Protein AF-H6QCV8-F1 (afdb_monomer_lite)

pLDDT: mean 83.58, std 14.91, range [38.97, 97.56]

Radius of gyration: 15.76 Å; chains: 1; bounding box: 52×36×42 Å

Sequence (155 aa):
MECEYIEVKDLRSSVYDPVNLYIFDSVSDILAVLRSEGFTEPTFHNPATLRGRKPDFVLAKPVVSIGPIDRIIGEVARYHLRLWLIEAEQGVFGNAHVDIPTPVGHAANHDWGRAIIVEVFLRHGYWAKYERCDNPRGFDGYVAKIFKKPHNIEL

Structure (mmCIF, N/CA/C/O backbone):
data_AF-H6QCV8-F1
#
_entry.id   AF-H6QCV8-F1
#
loop_
_atom_site.group_PDB
_atom_site.id
_atom_site.type_symbol
_atom_site.label_atom_id
_atom_site.label_alt_id
_atom_site.label_comp_id
_atom_site.label_asym_id
_atom_site.label_entity_id
_atom_site.label_seq_id
_atom_site.pdbx_PDB_ins_code
_atom_site.Cartn_x
_atom_site.Cartn_y
_atom_site.Cartn_z
_atom_site.occupancy
_atom_site.B_iso_or_equiv
_atom_site.auth_seq_id
_atom_site.auth_comp_id
_atom_site.auth_asym_id
_atom_site.auth_atom_id
_atom_site.pdbx_PDB_model_num
ATOM 1 N N . MET A 1 1 ? -6.090 18.098 4.195 1.00 56.34 1 MET A N 1
ATOM 2 C CA . MET A 1 1 ? -5.180 17.120 4.824 1.00 56.34 1 MET A CA 1
ATOM 3 C C . MET A 1 1 ? -3.854 17.280 4.120 1.00 56.34 1 MET A C 1
ATOM 5 O O . MET A 1 1 ? -3.878 17.346 2.898 1.00 56.34 1 MET A O 1
ATOM 9 N N . GLU A 1 2 ? -2.758 17.452 4.853 1.00 65.94 2 GLU A N 1
ATOM 10 C CA . GLU A 1 2 ? -1.436 17.494 4.223 1.00 65.94 2 GLU A CA 1
ATOM 11 C C . GLU A 1 2 ? -1.088 16.103 3.696 1.00 65.94 2 GLU A C 1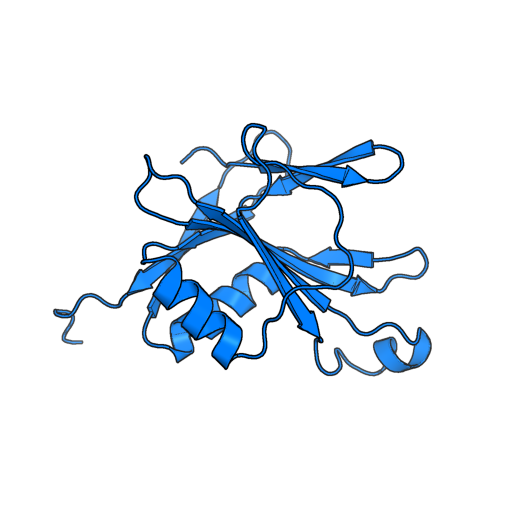
ATOM 13 O O . GLU A 1 2 ? -1.380 15.096 4.342 1.00 65.94 2 GLU A O 1
ATOM 18 N N . CYS A 1 3 ? -0.526 16.050 2.493 1.00 78.62 3 CYS A N 1
ATOM 19 C CA . CYS A 1 3 ? -0.098 14.797 1.898 1.00 78.62 3 CYS A CA 1
ATOM 20 C C . CYS A 1 3 ? 1.137 14.270 2.611 1.00 78.62 3 CYS A C 1
ATOM 22 O O . CYS A 1 3 ? 2.123 14.989 2.772 1.00 78.62 3 CYS A O 1
ATOM 24 N N . GLU A 1 4 ? 1.092 12.996 2.974 1.00 88.06 4 GLU A N 1
ATOM 25 C CA . GLU A 1 4 ? 2.247 12.277 3.490 1.00 88.06 4 GLU A CA 1
ATOM 26 C C . GLU A 1 4 ? 2.987 11.587 2.348 1.00 88.06 4 GLU A C 1
ATOM 28 O O . GLU A 1 4 ? 2.381 11.125 1.377 1.00 88.06 4 GLU A O 1
ATOM 33 N N . TYR A 1 5 ? 4.307 11.491 2.481 1.00 88.38 5 TYR A N 1
ATOM 34 C CA . TYR A 1 5 ? 5.168 10.876 1.479 1.00 88.38 5 TYR A CA 1
ATOM 35 C C . TYR A 1 5 ? 6.115 9.894 2.132 1.00 88.38 5 TYR A C 1
ATOM 37 O O . TYR A 1 5 ? 6.612 10.112 3.239 1.00 88.38 5 TYR A O 1
ATOM 45 N N . ILE A 1 6 ? 6.398 8.831 1.397 1.00 91.62 6 ILE A N 1
ATOM 46 C CA . ILE A 1 6 ? 7.447 7.896 1.754 1.00 91.62 6 ILE A CA 1
ATOM 47 C C . ILE A 1 6 ? 8.707 8.260 0.979 1.00 91.62 6 ILE A C 1
ATOM 49 O O . ILE A 1 6 ? 8.648 8.622 -0.193 1.00 91.62 6 ILE A O 1
ATOM 53 N N . GLU A 1 7 ? 9.854 8.151 1.629 1.00 93.38 7 GLU A N 1
ATOM 54 C CA . GLU A 1 7 ? 11.146 8.181 0.959 1.00 93.38 7 GLU A CA 1
ATOM 55 C C . GLU A 1 7 ? 11.501 6.749 0.557 1.00 93.38 7 GLU A C 1
ATOM 57 O O . GLU A 1 7 ? 11.703 5.898 1.426 1.00 93.38 7 GLU A O 1
ATOM 62 N N . VAL A 1 8 ? 11.582 6.478 -0.743 1.00 90.12 8 VAL A N 1
ATOM 63 C CA . VAL A 1 8 ? 12.049 5.209 -1.306 1.00 90.12 8 VAL A CA 1
ATOM 64 C C . VAL A 1 8 ? 13.500 5.373 -1.737 1.00 90.12 8 VAL A C 1
ATOM 66 O O . VAL A 1 8 ? 13.825 6.255 -2.530 1.00 90.12 8 VAL A O 1
ATOM 69 N N . LYS A 1 9 ? 14.384 4.518 -1.224 1.00 88.88 9 LYS A N 1
ATOM 70 C CA . LYS A 1 9 ? 15.797 4.507 -1.606 1.00 88.88 9 LYS A CA 1
ATOM 71 C C . LYS A 1 9 ? 16.002 3.576 -2.789 1.00 88.88 9 LYS A C 1
ATOM 73 O O . LYS A 1 9 ? 15.852 2.363 -2.655 1.00 88.88 9 LYS A O 1
ATOM 78 N N . ASP A 1 10 ? 16.377 4.159 -3.917 1.00 78.62 10 ASP A N 1
ATOM 79 C CA . ASP A 1 10 ? 16.926 3.445 -5.062 1.00 78.62 10 ASP A CA 1
ATOM 80 C C . ASP A 1 10 ? 18.468 3.479 -5.007 1.00 78.62 10 ASP A C 1
ATOM 82 O O . ASP A 1 10 ? 19.063 4.238 -4.237 1.00 78.62 10 ASP A O 1
ATOM 86 N N . LEU A 1 11 ? 19.142 2.668 -5.824 1.00 73.12 11 LEU A N 1
ATOM 87 C CA . LEU A 1 11 ? 20.599 2.485 -5.831 1.00 73.12 11 LEU A CA 1
ATOM 88 C C . LEU A 1 11 ? 21.397 3.793 -5.963 1.00 73.12 11 LEU A C 1
ATOM 90 O O . LEU A 1 11 ? 22.565 3.833 -5.579 1.00 73.12 11 LEU A O 1
ATOM 94 N N . ARG A 1 12 ? 20.806 4.843 -6.546 1.00 75.81 12 ARG A N 1
ATOM 95 C CA . ARG A 1 12 ? 21.494 6.110 -6.854 1.00 75.81 12 ARG A CA 1
ATOM 96 C C . ARG A 1 12 ? 20.780 7.365 -6.351 1.00 75.81 12 ARG A C 1
ATOM 98 O O . ARG A 1 12 ? 21.357 8.445 -6.443 1.00 75.81 12 ARG A O 1
ATOM 105 N N . SER A 1 13 ? 19.558 7.253 -5.834 1.00 83.88 13 SER A N 1
ATOM 106 C CA . SER A 1 13 ? 18.761 8.412 -5.415 1.00 83.88 13 SER A CA 1
ATOM 107 C C . SER A 1 13 ? 17.625 8.029 -4.473 1.00 83.88 13 SER A C 1
ATOM 109 O O . SER A 1 13 ? 17.176 6.885 -4.463 1.00 83.88 13 SER A O 1
ATOM 111 N N . SER A 1 14 ? 17.108 9.016 -3.743 1.00 86.88 14 SER A N 1
ATOM 112 C CA . SER A 1 14 ? 15.825 8.905 -3.049 1.00 86.88 14 SER A CA 1
ATOM 113 C C . SER A 1 14 ? 14.699 9.442 -3.931 1.00 86.88 14 SER A C 1
ATOM 115 O O . SER A 1 14 ? 14.801 10.550 -4.463 1.00 86.88 14 SER A O 1
ATOM 117 N N . VAL A 1 15 ? 13.628 8.667 -4.062 1.00 87.38 15 VAL A N 1
ATOM 118 C CA . VAL A 1 15 ? 12.374 9.056 -4.721 1.00 87.38 15 VAL A CA 1
ATOM 119 C C . VAL A 1 15 ? 11.299 9.217 -3.648 1.00 87.38 15 VAL A C 1
ATOM 121 O O . VAL A 1 15 ? 11.339 8.540 -2.621 1.00 87.38 15 VAL A O 1
ATOM 124 N N . TYR A 1 16 ? 10.368 10.146 -3.857 1.00 88.12 16 TYR A N 1
ATOM 125 C CA . TYR A 1 16 ? 9.271 10.394 -2.928 1.00 88.12 16 TYR A CA 1
ATOM 126 C C . TYR A 1 16 ? 7.958 9.924 -3.537 1.00 88.12 16 TYR A C 1
ATOM 128 O O . TYR A 1 16 ? 7.477 10.533 -4.491 1.00 88.12 16 TYR A O 1
ATOM 136 N N . ASP A 1 17 ? 7.373 8.888 -2.944 1.00 88.44 17 ASP A N 1
ATOM 137 C CA . ASP A 1 17 ? 6.083 8.354 -3.372 1.00 88.44 17 ASP A CA 1
ATOM 138 C C . ASP A 1 17 ? 4.979 8.814 -2.411 1.00 88.44 17 ASP A C 1
ATOM 140 O O . ASP A 1 17 ? 5.228 8.986 -1.212 1.00 88.44 17 ASP A O 1
ATOM 144 N N . PRO A 1 18 ? 3.734 8.982 -2.886 1.00 88.69 18 PRO A N 1
ATOM 145 C CA . PRO A 1 18 ? 2.633 9.380 -2.023 1.00 88.69 18 PRO A CA 1
ATOM 146 C C . PRO A 1 18 ? 2.234 8.249 -1.069 1.00 88.69 18 PRO A C 1
ATOM 148 O O . PRO A 1 18 ? 2.132 7.081 -1.459 1.00 88.69 18 PRO A O 1
ATOM 151 N N . VAL A 1 19 ? 1.894 8.601 0.168 1.00 92.44 19 VAL A N 1
ATOM 152 C CA . VAL A 1 19 ? 0.980 7.780 0.965 1.00 92.44 19 VAL A CA 1
ATOM 153 C C . VAL A 1 19 ? -0.392 7.917 0.317 1.00 92.44 19 VAL A C 1
ATOM 155 O O . VAL A 1 19 ? -0.974 8.996 0.297 1.00 92.44 19 VAL A O 1
ATOM 158 N N . ASN A 1 20 ? -0.886 6.837 -0.279 1.00 93.06 20 ASN A N 1
ATOM 159 C CA . ASN A 1 20 ? -2.091 6.853 -1.108 1.00 93.06 20 ASN A CA 1
ATOM 160 C C . ASN A 1 20 ? -3.238 6.011 -0.532 1.00 93.06 20 ASN A C 1
ATOM 162 O O . ASN A 1 20 ? -4.309 5.935 -1.143 1.00 93.06 20 ASN A O 1
ATOM 166 N N . LEU A 1 21 ? -3.044 5.449 0.665 1.00 94.81 21 LEU A N 1
ATOM 167 C CA . LEU A 1 21 ? -4.040 4.705 1.426 1.00 94.81 21 LEU A CA 1
ATOM 168 C C . LEU A 1 21 ? -4.020 5.113 2.906 1.00 94.81 21 LEU A C 1
ATOM 170 O O . LEU A 1 21 ? -2.954 5.192 3.517 1.00 94.81 21 LEU A O 1
ATOM 174 N N . TYR A 1 22 ? -5.207 5.260 3.488 1.00 94.88 22 TYR A N 1
ATOM 175 C CA . TYR A 1 22 ? -5.433 5.258 4.933 1.00 94.88 22 TYR A CA 1
ATOM 176 C C . TYR A 1 22 ? -6.504 4.227 5.252 1.00 94.88 22 TYR A C 1
ATOM 178 O O . T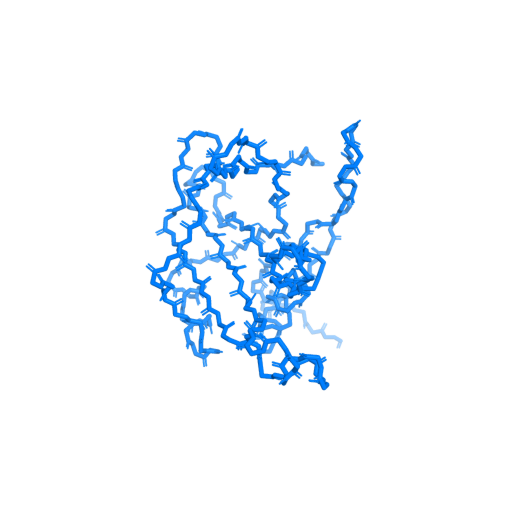YR A 1 22 ? -7.633 4.356 4.784 1.00 94.88 22 TYR A O 1
ATOM 186 N N . ILE A 1 23 ? -6.167 3.200 6.023 1.00 94.94 23 ILE A N 1
ATOM 187 C CA . ILE A 1 23 ? -7.081 2.098 6.331 1.00 94.94 23 ILE A CA 1
ATOM 188 C C . ILE A 1 23 ? -7.406 2.132 7.822 1.00 94.94 23 ILE A C 1
ATOM 190 O O . ILE A 1 23 ? -6.534 1.928 8.664 1.00 94.94 23 ILE A O 1
ATOM 194 N N . PHE A 1 24 ? -8.665 2.412 8.138 1.00 93.44 24 PHE A N 1
ATOM 195 C CA . PHE A 1 24 ? -9.189 2.532 9.496 1.00 93.44 24 PHE A CA 1
ATOM 196 C C . PHE A 1 24 ? -9.763 1.188 9.944 1.00 93.44 24 PHE A C 1
ATOM 198 O O . PHE A 1 24 ? -10.977 0.975 9.926 1.00 93.44 24 PHE A O 1
ATOM 205 N N . ASP A 1 25 ? -8.871 0.261 10.285 1.00 92.00 25 ASP A N 1
ATOM 206 C CA . ASP A 1 25 ? -9.212 -1.029 10.883 1.00 92.00 25 ASP A CA 1
ATOM 207 C C . ASP A 1 25 ? -7.998 -1.614 11.623 1.00 92.00 25 ASP A C 1
ATOM 209 O O . ASP A 1 25 ? -6.886 -1.080 11.557 1.00 92.00 25 ASP A O 1
ATOM 213 N N . SER A 1 26 ? -8.200 -2.728 12.323 1.00 91.81 26 SER A N 1
ATOM 214 C CA . SER A 1 26 ? -7.102 -3.470 12.930 1.00 91.81 26 SER A CA 1
ATOM 215 C C . SER A 1 26 ? -6.160 -4.027 11.859 1.00 91.81 26 SER A C 1
ATOM 217 O O . SER A 1 26 ? -6.586 -4.523 10.814 1.00 91.81 26 SER A O 1
ATOM 219 N N . VAL A 1 27 ? -4.855 -4.014 12.140 1.00 92.62 27 VAL A N 1
ATOM 220 C CA . VAL A 1 27 ? -3.859 -4.604 11.233 1.00 92.62 27 VAL A CA 1
ATOM 221 C C . VAL A 1 27 ? -4.135 -6.084 10.953 1.00 92.62 27 VAL A C 1
ATOM 223 O O . VAL A 1 27 ? -3.897 -6.554 9.845 1.00 92.62 27 VAL A O 1
ATOM 226 N N . SER A 1 28 ? -4.679 -6.814 11.931 1.00 93.88 28 SER A N 1
ATOM 227 C CA . SER A 1 28 ? -5.040 -8.224 11.771 1.00 93.88 28 SER A CA 1
ATOM 228 C C . SER A 1 28 ? -6.087 -8.411 10.672 1.00 93.88 28 SER A C 1
ATOM 230 O O . SER A 1 28 ? -5.890 -9.235 9.780 1.00 93.88 28 SER A O 1
ATOM 232 N N . ASP A 1 29 ? -7.157 -7.613 10.693 1.00 94.44 29 ASP A N 1
ATOM 233 C CA . ASP A 1 29 ? -8.231 -7.689 9.697 1.00 94.44 29 ASP A CA 1
ATOM 234 C C . ASP A 1 29 ? -7.740 -7.250 8.312 1.00 94.44 29 ASP A C 1
ATOM 236 O O . ASP A 1 29 ? -8.003 -7.919 7.312 1.00 94.44 29 ASP A O 1
ATOM 240 N N . ILE A 1 30 ? -6.933 -6.187 8.258 1.00 95.62 30 ILE A N 1
ATOM 241 C CA . ILE A 1 30 ? -6.296 -5.696 7.027 1.00 95.62 30 ILE A CA 1
ATOM 242 C C . ILE A 1 30 ? -5.455 -6.798 6.374 1.00 95.62 30 ILE A C 1
ATOM 244 O O . ILE A 1 30 ? -5.596 -7.074 5.182 1.00 95.62 30 ILE A O 1
ATOM 248 N N . LEU A 1 31 ? -4.590 -7.457 7.149 1.00 96.94 31 LEU A N 1
ATOM 249 C CA . LEU A 1 31 ? -3.745 -8.538 6.644 1.00 96.94 31 LEU A CA 1
ATOM 250 C C . LEU A 1 31 ? -4.558 -9.777 6.262 1.00 96.94 31 LEU A C 1
ATOM 252 O O . LEU A 1 31 ? -4.187 -10.452 5.303 1.00 96.94 31 LEU A O 1
ATOM 256 N N . ALA A 1 32 ? -5.642 -10.086 6.977 1.00 96.81 32 ALA A N 1
ATOM 257 C CA . ALA A 1 32 ? -6.523 -11.201 6.643 1.00 96.81 32 ALA A CA 1
ATOM 258 C C . ALA A 1 32 ? -7.176 -11.005 5.265 1.00 96.81 32 ALA A C 1
ATOM 260 O O . ALA A 1 32 ? -7.081 -11.897 4.419 1.00 96.81 32 ALA A O 1
ATOM 261 N N . VAL A 1 33 ? -7.742 -9.819 5.006 1.00 97.25 33 VAL A N 1
ATOM 262 C CA . VAL A 1 33 ? -8.310 -9.445 3.698 1.00 97.25 33 VAL A CA 1
ATOM 263 C C . VAL A 1 33 ? -7.254 -9.575 2.599 1.00 97.25 33 VAL A C 1
ATOM 265 O O . VAL A 1 33 ? -7.443 -10.322 1.639 1.00 97.25 33 VAL A O 1
ATOM 268 N N . LEU A 1 34 ? -6.096 -8.929 2.766 1.00 97.06 34 LEU A N 1
ATOM 269 C CA . LEU A 1 34 ? -5.033 -8.925 1.755 1.00 97.06 34 LEU A CA 1
ATOM 270 C C . LEU A 1 34 ? -4.502 -10.335 1.456 1.00 97.06 34 LEU A C 1
ATOM 272 O O . LEU A 1 34 ? -4.341 -10.708 0.294 1.00 97.06 34 LEU A O 1
ATOM 276 N N . ARG A 1 35 ? -4.267 -11.154 2.485 1.00 96.69 35 ARG A N 1
ATOM 277 C CA . ARG A 1 35 ? -3.784 -12.533 2.305 1.00 96.69 35 ARG A CA 1
ATOM 278 C C . ARG A 1 35 ? -4.822 -13.425 1.633 1.00 96.69 35 ARG A C 1
ATOM 280 O O . ARG A 1 35 ? -4.445 -14.241 0.797 1.00 96.69 35 ARG A O 1
ATOM 287 N N . SER A 1 36 ? -6.111 -13.250 1.940 1.00 96.56 36 SER A N 1
ATOM 288 C CA . SER A 1 36 ? -7.190 -13.990 1.265 1.00 96.56 36 SER A CA 1
ATOM 289 C C . SER A 1 36 ? -7.260 -13.689 -0.238 1.00 96.56 36 SER A C 1
ATOM 291 O O . SER A 1 36 ? -7.625 -14.548 -1.034 1.00 96.56 36 SER A O 1
ATOM 293 N N . GLU A 1 37 ? -6.809 -12.498 -0.635 1.00 94.50 37 GLU A N 1
ATOM 294 C CA . GLU A 1 37 ? -6.695 -12.062 -2.026 1.00 94.50 37 GLU A CA 1
ATOM 295 C C . GLU A 1 37 ? -5.351 -12.446 -2.664 1.00 94.50 37 GLU A C 1
ATOM 297 O O . GLU A 1 37 ? -5.072 -12.049 -3.795 1.00 94.50 37 GLU A O 1
ATOM 302 N N . GLY A 1 38 ? -4.504 -13.218 -1.978 1.00 93.12 38 GLY A N 1
ATOM 303 C CA . GLY A 1 38 ? -3.237 -13.721 -2.511 1.00 93.12 38 GLY A CA 1
ATOM 304 C C . GLY A 1 38 ? -2.068 -12.738 -2.433 1.00 93.12 38 GLY A C 1
ATOM 305 O O . GLY A 1 38 ? -1.085 -12.923 -3.147 1.00 93.12 38 GLY A O 1
ATOM 306 N N . PHE A 1 39 ? -2.151 -11.699 -1.597 1.00 94.69 39 PHE A N 1
ATOM 307 C CA . PHE A 1 39 ? -0.982 -10.881 -1.276 1.00 94.69 39 PHE A CA 1
ATOM 308 C C . PHE A 1 39 ? -0.059 -11.617 -0.301 1.00 94.69 39 PHE A C 1
ATOM 310 O O . PHE A 1 39 ? -0.493 -12.107 0.744 1.00 94.69 39 PHE A O 1
ATOM 317 N N . THR A 1 40 ? 1.231 -11.648 -0.619 1.00 95.00 40 THR A N 1
ATOM 318 C CA . THR A 1 40 ? 2.275 -12.314 0.170 1.00 95.00 40 THR A CA 1
ATOM 319 C C . THR A 1 40 ? 3.490 -11.414 0.338 1.00 95.00 40 THR A C 1
ATOM 321 O O . THR A 1 40 ? 3.637 -10.421 -0.365 1.00 95.00 40 THR A O 1
ATOM 324 N N . GLU A 1 41 ? 4.392 -11.750 1.254 1.00 94.19 41 GLU A N 1
ATOM 325 C CA . GLU A 1 41 ? 5.651 -11.016 1.391 1.00 94.19 41 GLU A CA 1
ATOM 326 C C . GLU A 1 41 ? 6.537 -11.220 0.143 1.00 94.19 41 GLU A C 1
ATOM 328 O O . GLU A 1 41 ? 6.695 -12.359 -0.312 1.00 94.19 41 GLU A O 1
ATOM 333 N N . PRO A 1 42 ? 7.088 -10.151 -0.460 1.00 90.12 42 PRO A N 1
ATOM 334 C CA . PRO A 1 42 ? 7.980 -10.286 -1.603 1.00 90.12 42 PRO A CA 1
ATOM 335 C C . PRO A 1 42 ? 9.387 -10.708 -1.170 1.00 90.12 42 PRO A C 1
ATOM 337 O O . PRO A 1 42 ? 9.880 -10.300 -0.123 1.00 90.12 42 PRO A O 1
ATOM 340 N N . THR A 1 43 ? 10.095 -11.429 -2.042 1.00 83.94 43 THR A N 1
ATOM 341 C CA . THR A 1 43 ? 11.512 -11.783 -1.830 1.00 83.94 43 THR A CA 1
ATOM 342 C C . THR A 1 43 ? 12.427 -10.556 -1.789 1.00 83.94 43 THR A C 1
ATOM 344 O O . THR A 1 43 ? 13.455 -10.569 -1.118 1.00 83.94 43 THR A O 1
ATOM 347 N N . PHE A 1 44 ? 12.070 -9.495 -2.516 1.00 82.88 44 PHE A N 1
ATOM 348 C CA . PHE A 1 44 ? 12.847 -8.263 -2.591 1.00 82.88 44 PHE A CA 1
ATOM 349 C C . PHE A 1 44 ? 11.932 -7.042 -2.706 1.00 82.88 44 PHE A C 1
ATOM 351 O O . PHE A 1 44 ? 10.906 -7.085 -3.387 1.00 82.88 44 PHE A O 1
ATOM 358 N N . HIS A 1 45 ? 12.327 -5.945 -2.062 1.00 86.50 45 HIS A N 1
ATOM 359 C CA . HIS A 1 45 ? 11.706 -4.635 -2.211 1.00 86.50 45 HIS A CA 1
ATOM 360 C C . HIS A 1 45 ? 12.714 -3.525 -1.898 1.00 86.50 45 HIS 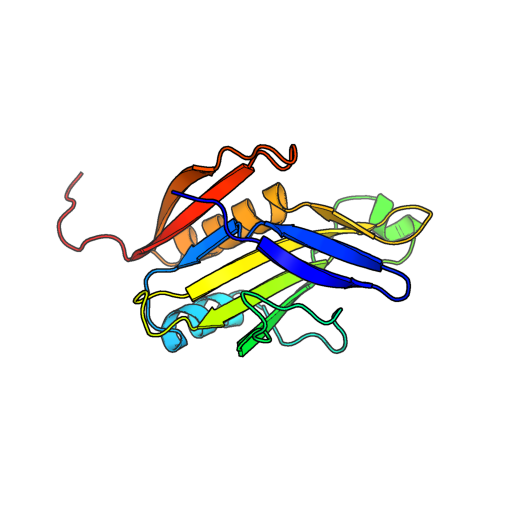A C 1
ATOM 362 O O . HIS A 1 45 ? 13.579 -3.681 -1.035 1.00 86.50 45 HIS A O 1
ATOM 368 N N . ASN A 1 46 ? 12.564 -2.376 -2.560 1.00 87.94 46 ASN A N 1
ATOM 369 C CA . ASN A 1 46 ? 13.378 -1.202 -2.253 1.00 87.94 46 ASN A CA 1
ATOM 370 C C . ASN A 1 46 ? 13.077 -0.694 -0.833 1.00 87.94 46 ASN A C 1
ATOM 372 O O . ASN A 1 46 ? 11.890 -0.598 -0.475 1.00 87.94 46 ASN A O 1
ATOM 376 N N . PRO A 1 47 ? 14.108 -0.344 -0.034 1.00 92.44 47 PRO A N 1
ATOM 377 C CA . PRO A 1 47 ? 13.915 0.250 1.279 1.00 92.44 47 PRO A CA 1
ATOM 378 C C . PRO A 1 47 ? 13.076 1.519 1.175 1.00 92.44 47 PRO A C 1
ATOM 380 O O . PRO A 1 47 ? 13.356 2.392 0.357 1.00 92.44 47 PRO A O 1
ATOM 383 N N . ALA A 1 48 ? 12.067 1.630 2.030 1.00 94.44 48 ALA A N 1
ATOM 384 C CA . ALA A 1 48 ? 11.213 2.802 2.103 1.00 94.44 48 ALA A CA 1
ATOM 385 C C . ALA A 1 48 ? 11.045 3.248 3.551 1.00 94.44 48 ALA A C 1
ATOM 387 O O . ALA A 1 48 ? 11.062 2.415 4.463 1.00 94.44 48 ALA A O 1
ATOM 388 N N . THR A 1 49 ? 10.860 4.548 3.764 1.00 96.06 49 THR A N 1
ATOM 389 C CA . THR A 1 49 ? 10.544 5.088 5.085 1.00 96.06 49 THR A CA 1
ATOM 390 C C . THR A 1 49 ? 9.424 6.114 5.038 1.00 96.06 49 THR A C 1
ATOM 392 O O . THR A 1 49 ? 9.363 6.923 4.122 1.00 96.06 49 THR A O 1
ATOM 395 N N . LEU A 1 50 ? 8.562 6.097 6.051 1.00 94.12 50 LEU A N 1
ATOM 396 C CA . LEU A 1 50 ? 7.586 7.142 6.341 1.00 94.12 50 LEU A CA 1
ATOM 397 C C . LEU A 1 50 ? 8.000 7.782 7.662 1.00 94.12 50 LEU A C 1
ATOM 399 O O . LEU A 1 50 ? 8.130 7.078 8.665 1.00 94.12 50 LEU A O 1
ATOM 403 N N . ARG A 1 51 ? 8.257 9.096 7.666 1.00 92.12 51 ARG A N 1
ATOM 404 C CA . ARG A 1 51 ? 8.726 9.827 8.861 1.00 92.12 51 ARG A CA 1
ATOM 405 C C . ARG A 1 51 ? 9.946 9.148 9.526 1.00 92.12 51 ARG A C 1
ATOM 407 O O . ARG A 1 51 ? 10.024 9.019 10.745 1.00 92.12 51 ARG A O 1
ATOM 414 N N . GLY A 1 52 ? 10.872 8.634 8.709 1.00 92.81 52 GLY A N 1
ATOM 415 C CA . GLY A 1 52 ? 12.078 7.921 9.153 1.00 92.81 52 GLY A CA 1
ATOM 416 C C . GLY A 1 52 ? 11.871 6.472 9.622 1.00 92.81 52 GLY A C 1
ATOM 417 O O . GLY A 1 52 ? 12.851 5.791 9.926 1.00 92.81 52 GLY A O 1
ATOM 418 N N . ARG A 1 53 ? 10.633 5.958 9.652 1.00 95.12 53 ARG A N 1
ATOM 419 C CA . ARG A 1 53 ? 10.325 4.568 10.031 1.00 95.12 53 ARG A CA 1
ATOM 420 C C . ARG A 1 53 ? 10.136 3.665 8.816 1.00 95.12 53 ARG A C 1
ATOM 422 O O . ARG A 1 53 ? 9.484 4.042 7.845 1.00 95.12 53 ARG A O 1
ATOM 429 N N . LYS A 1 54 ? 10.667 2.443 8.893 1.00 96.25 54 LYS A N 1
ATOM 430 C CA . LYS A 1 54 ? 10.425 1.380 7.901 1.00 96.25 54 LYS A CA 1
ATOM 431 C C . LYS A 1 54 ? 8.962 0.909 7.947 1.00 96.25 54 LYS A C 1
ATOM 433 O O . LYS A 1 54 ? 8.348 1.052 9.004 1.00 96.25 54 LYS A O 1
ATOM 438 N N . PRO A 1 55 ? 8.417 0.370 6.839 1.00 96.88 55 PRO A N 1
ATOM 439 C CA . PRO A 1 55 ? 7.098 -0.250 6.854 1.00 96.88 55 PRO A CA 1
ATOM 440 C C . PRO A 1 55 ? 7.084 -1.439 7.811 1.00 96.88 55 PRO A C 1
ATOM 442 O O . PRO A 1 55 ? 8.062 -2.183 7.895 1.00 96.88 55 PRO A O 1
ATOM 445 N N . ASP A 1 56 ? 5.966 -1.620 8.502 1.00 97.12 56 ASP A N 1
ATOM 446 C CA . ASP A 1 56 ? 5.733 -2.776 9.365 1.00 97.12 56 ASP A CA 1
ATOM 447 C C . ASP A 1 56 ? 5.388 -4.015 8.526 1.00 97.12 56 ASP A C 1
ATOM 449 O O . ASP A 1 56 ? 5.716 -5.135 8.908 1.00 97.12 56 ASP A O 1
ATOM 453 N N . PHE A 1 57 ? 4.780 -3.814 7.348 1.00 97.38 57 PHE A N 1
ATOM 454 C CA . PHE A 1 57 ? 4.494 -4.886 6.394 1.00 97.38 57 PHE A CA 1
ATOM 455 C C . PHE A 1 57 ? 4.791 -4.455 4.963 1.00 97.38 57 PHE A C 1
ATOM 457 O O . PHE A 1 57 ? 4.445 -3.348 4.539 1.00 97.38 57 PHE A O 1
ATOM 464 N N . VAL A 1 58 ? 5.374 -5.374 4.195 1.00 97.19 58 VAL A N 1
ATOM 465 C CA . VAL A 1 58 ? 5.525 -5.251 2.746 1.00 97.19 58 VAL A CA 1
ATOM 466 C C . VAL A 1 58 ? 4.887 -6.466 2.099 1.00 97.19 58 VAL A C 1
ATOM 468 O O . VAL A 1 58 ? 5.167 -7.604 2.464 1.00 97.19 58 VAL A O 1
ATOM 471 N N . LEU A 1 59 ? 3.996 -6.211 1.152 1.00 96.62 59 LEU A N 1
ATOM 472 C CA . LEU A 1 59 ? 3.188 -7.212 0.486 1.00 96.62 59 LEU A CA 1
ATOM 473 C C . LEU A 1 59 ? 3.265 -7.008 -1.022 1.00 96.62 59 LEU A C 1
ATOM 475 O O . LEU A 1 59 ? 3.387 -5.885 -1.511 1.00 96.62 59 LEU A O 1
ATOM 479 N N . ALA A 1 60 ? 3.161 -8.102 -1.757 1.00 93.62 60 ALA A N 1
ATOM 480 C CA . ALA A 1 60 ? 3.105 -8.108 -3.198 1.00 93.62 60 ALA A CA 1
ATOM 481 C C . ALA A 1 60 ? 2.142 -9.179 -3.701 1.00 93.62 60 ALA A C 1
ATOM 483 O O . ALA A 1 60 ? 1.869 -10.169 -3.022 1.00 93.62 60 ALA A O 1
ATOM 484 N N . LYS A 1 61 ? 1.633 -8.973 -4.911 1.00 89.69 61 LYS A N 1
ATOM 485 C CA . LYS A 1 61 ? 0.812 -9.949 -5.627 1.00 89.69 61 LYS A CA 1
ATOM 486 C C . LYS A 1 61 ? 1.165 -9.884 -7.113 1.00 89.69 61 LYS A C 1
ATOM 488 O O . LYS A 1 61 ? 1.215 -8.780 -7.659 1.00 89.69 61 LYS A O 1
ATOM 493 N N . PRO A 1 62 ? 1.414 -11.015 -7.793 1.00 84.19 62 PRO A N 1
ATOM 494 C CA . PRO A 1 62 ? 1.600 -10.999 -9.238 1.00 84.19 62 PRO A CA 1
ATOM 495 C C . PRO A 1 62 ? 0.315 -10.522 -9.927 1.00 84.19 62 PRO A C 1
ATOM 497 O O . PRO A 1 62 ? -0.786 -10.953 -9.578 1.00 84.19 62 PRO A O 1
ATOM 500 N N . VAL A 1 63 ? 0.449 -9.637 -10.913 1.00 75.69 63 VAL A N 1
ATOM 501 C CA . VAL A 1 63 ? -0.660 -9.248 -11.785 1.00 75.69 63 VAL A CA 1
ATOM 502 C C . VAL A 1 63 ? -0.764 -10.310 -12.874 1.00 75.69 63 VAL A C 1
ATOM 504 O O . VAL A 1 63 ? 0.184 -10.540 -13.624 1.00 75.69 63 VAL A O 1
ATOM 507 N N . VAL A 1 64 ? -1.903 -10.996 -12.967 1.00 64.38 64 VAL A N 1
ATOM 508 C CA . VAL A 1 64 ? -2.113 -11.981 -14.033 1.00 64.38 64 VAL A CA 1
ATOM 509 C C . VAL A 1 64 ? -2.422 -11.231 -15.330 1.00 64.38 64 VAL A C 1
ATOM 511 O O . VAL A 1 64 ? -3.559 -10.843 -15.558 1.00 64.38 64 VAL A O 1
ATOM 514 N N . SER A 1 65 ? -1.392 -11.058 -16.162 1.00 54.75 65 SER A N 1
ATOM 515 C CA . SER A 1 65 ? -1.431 -10.593 -17.556 1.00 54.75 65 SER A CA 1
ATOM 516 C C . SER A 1 65 ? -2.118 -9.237 -17.797 1.00 54.75 65 SER A C 1
ATOM 518 O O . SER A 1 65 ? -3.326 -9.163 -18.001 1.00 54.75 65 SER A O 1
ATOM 520 N N . ILE A 1 66 ? -1.332 -8.166 -17.931 1.00 56.50 66 ILE A N 1
ATOM 521 C CA . ILE A 1 66 ? -1.772 -6.865 -18.481 1.00 56.50 66 ILE A CA 1
ATOM 522 C C . ILE A 1 66 ? -1.700 -6.831 -20.024 1.00 56.50 66 ILE A C 1
ATOM 524 O O . ILE A 1 66 ? -1.527 -5.783 -20.644 1.00 56.50 66 ILE A O 1
ATOM 528 N N . GLY A 1 67 ? -1.891 -7.985 -20.674 1.00 57.41 67 GLY A N 1
ATOM 529 C CA . GLY A 1 67 ? -1.942 -8.123 -22.132 1.00 57.41 67 GLY A CA 1
ATOM 530 C C . GLY A 1 67 ? -0.677 -8.736 -22.755 1.00 57.41 67 GLY A C 1
ATOM 531 O O . GLY A 1 67 ? 0.095 -9.410 -22.072 1.00 57.41 67 GLY A O 1
ATOM 532 N N . PRO A 1 68 ? -0.458 -8.568 -24.077 1.00 57.22 68 PRO A N 1
ATOM 533 C CA . PRO A 1 68 ? 0.627 -9.239 -24.801 1.00 57.22 68 PRO A CA 1
ATOM 534 C C . PRO A 1 68 ? 2.034 -8.748 -24.421 1.00 57.22 68 PRO A C 1
ATOM 536 O O . PRO A 1 68 ? 3.003 -9.425 -24.749 1.00 57.22 68 PRO A O 1
ATOM 539 N N . ILE A 1 69 ? 2.156 -7.612 -23.728 1.00 54.62 69 ILE A N 1
ATOM 540 C CA . ILE A 1 69 ? 3.441 -6.992 -23.369 1.00 54.62 69 ILE A CA 1
ATOM 541 C C . ILE A 1 69 ? 4.235 -7.848 -22.373 1.00 54.62 69 ILE A C 1
ATOM 543 O O . ILE A 1 69 ? 5.429 -8.057 -22.580 1.00 54.62 69 ILE A O 1
ATOM 547 N N . ASP A 1 70 ? 3.577 -8.444 -21.377 1.00 54.25 70 ASP A N 1
ATOM 548 C CA . ASP A 1 70 ? 4.237 -9.283 -20.360 1.00 54.25 70 ASP A CA 1
ATOM 549 C C . ASP A 1 70 ? 4.914 -10.518 -20.977 1.00 54.25 70 ASP A C 1
ATOM 551 O O . ASP A 1 70 ? 5.920 -11.020 -20.477 1.00 54.25 70 ASP A O 1
ATOM 555 N N . ARG A 1 71 ? 4.392 -10.996 -22.117 1.00 54.47 71 ARG A N 1
ATOM 556 C CA . ARG A 1 71 ? 4.984 -12.106 -22.880 1.00 54.47 71 ARG A CA 1
ATOM 557 C C . ARG A 1 71 ? 6.224 -11.695 -23.673 1.00 54.47 71 ARG A C 1
ATOM 559 O O . ARG A 1 71 ? 7.015 -12.565 -24.018 1.00 54.47 71 ARG A O 1
ATOM 566 N N . ILE A 1 72 ? 6.372 -10.409 -23.994 1.00 52.75 72 ILE A N 1
ATOM 567 C CA . ILE A 1 72 ? 7.466 -9.891 -24.829 1.00 52.75 72 ILE A CA 1
ATOM 568 C C . ILE A 1 72 ? 8.718 -9.645 -23.985 1.00 52.75 72 ILE A C 1
ATOM 570 O O . ILE A 1 72 ? 9.824 -9.924 -24.435 1.00 52.75 72 ILE A O 1
ATOM 574 N N . ILE A 1 73 ? 8.545 -9.151 -22.762 1.00 52.50 73 ILE A N 1
ATOM 575 C CA . ILE A 1 73 ? 9.651 -8.785 -21.863 1.00 52.50 73 ILE A CA 1
ATOM 576 C C . ILE A 1 73 ? 9.921 -9.828 -20.772 1.00 52.50 73 ILE A C 1
ATOM 578 O O . ILE A 1 73 ? 10.934 -9.739 -20.090 1.00 52.50 73 ILE A O 1
ATOM 582 N N . GLY A 1 74 ? 9.045 -10.828 -20.610 1.00 53.22 74 GLY A N 1
ATOM 583 C CA . GLY A 1 74 ? 9.209 -11.897 -19.618 1.00 53.22 74 GLY A CA 1
ATOM 584 C C . GLY A 1 74 ? 9.060 -11.438 -18.163 1.00 53.22 74 GLY A C 1
ATOM 585 O O . GLY A 1 74 ? 9.273 -12.233 -17.247 1.00 53.22 74 GLY A O 1
ATOM 586 N N . GLU A 1 75 ? 8.683 -10.179 -17.937 1.00 56.66 75 GLU A N 1
ATOM 587 C CA . GLU A 1 75 ? 8.470 -9.605 -16.615 1.00 56.66 75 GLU A CA 1
ATOM 588 C C . GLU A 1 75 ? 6.973 -9.537 -16.317 1.00 56.66 75 GLU A C 1
ATOM 590 O O . GLU A 1 75 ? 6.181 -8.971 -17.067 1.00 56.66 75 GLU A O 1
ATOM 595 N N . VAL A 1 76 ? 6.580 -10.162 -15.208 1.00 62.81 76 VAL A N 1
ATOM 596 C CA . VAL A 1 76 ? 5.211 -10.114 -14.695 1.00 62.81 76 VAL A CA 1
ATOM 597 C C . VAL A 1 76 ? 5.057 -8.802 -13.944 1.00 62.81 76 VAL A C 1
ATOM 599 O O . VAL A 1 76 ? 5.796 -8.584 -12.982 1.00 62.81 76 VAL A O 1
ATOM 602 N N . ALA A 1 77 ? 4.098 -7.964 -14.341 1.00 70.44 77 ALA A N 1
ATOM 603 C CA . ALA A 1 77 ? 3.724 -6.798 -13.552 1.00 70.44 77 ALA A CA 1
ATOM 604 C C . ALA A 1 77 ? 3.371 -7.221 -12.120 1.00 70.44 77 ALA A C 1
ATOM 606 O O . ALA A 1 77 ? 2.741 -8.260 -11.894 1.00 70.44 77 ALA A O 1
ATOM 607 N N . ARG A 1 78 ? 3.782 -6.431 -11.128 1.00 83.81 78 ARG A N 1
ATOM 608 C CA . ARG A 1 78 ? 3.583 -6.775 -9.713 1.00 83.81 78 ARG A CA 1
ATOM 609 C C . ARG A 1 78 ? 2.854 -5.663 -8.997 1.00 83.81 78 ARG A C 1
ATOM 611 O O . ARG A 1 78 ? 3.200 -4.493 -9.123 1.00 83.81 78 ARG A O 1
ATOM 618 N N . TYR A 1 79 ? 1.864 -6.046 -8.205 1.00 89.50 79 TYR A N 1
ATOM 619 C CA . TYR A 1 79 ? 1.350 -5.179 -7.160 1.00 89.50 79 TYR A CA 1
ATOM 620 C C . TYR A 1 79 ? 2.357 -5.136 -6.028 1.00 89.50 79 TYR A C 1
ATOM 622 O O . TYR A 1 79 ? 2.806 -6.189 -5.576 1.00 89.50 79 TYR A O 1
ATOM 630 N N . HIS A 1 80 ? 2.636 -3.938 -5.540 1.00 93.69 80 HIS A N 1
ATOM 631 C CA . HIS A 1 80 ? 3.430 -3.697 -4.348 1.00 93.69 80 HIS A CA 1
ATOM 632 C C . HIS A 1 80 ? 2.623 -2.840 -3.376 1.00 93.69 80 HIS A C 1
ATOM 634 O O . HIS A 1 80 ? 2.012 -1.841 -3.756 1.00 93.69 80 HIS A O 1
ATOM 640 N N . LEU A 1 81 ? 2.622 -3.249 -2.111 1.00 96.38 81 LEU A N 1
ATOM 641 C CA . LEU A 1 81 ? 1.944 -2.580 -1.012 1.00 96.38 81 LEU A CA 1
ATOM 642 C C . LEU A 1 81 ? 2.889 -2.505 0.184 1.00 96.38 81 LEU A C 1
ATOM 644 O O . LEU A 1 81 ? 3.450 -3.509 0.618 1.00 96.38 81 LEU A O 1
ATOM 648 N N . ARG A 1 82 ? 3.039 -1.311 0.742 1.00 97.31 82 ARG A N 1
ATOM 649 C CA . ARG A 1 82 ? 3.769 -1.067 1.986 1.00 97.31 82 ARG A CA 1
ATOM 650 C C . ARG A 1 82 ? 2.804 -0.488 3.007 1.00 97.31 82 ARG A C 1
ATOM 652 O O . ARG A 1 82 ? 2.039 0.407 2.650 1.00 97.31 82 ARG A O 1
ATOM 659 N N . LEU A 1 83 ? 2.841 -0.990 4.237 1.00 97.56 83 LEU A N 1
ATOM 660 C CA . LEU A 1 83 ? 1.948 -0.590 5.323 1.00 97.56 83 LEU A CA 1
ATOM 661 C C . LEU A 1 83 ? 2.752 -0.133 6.543 1.00 97.56 83 LEU A C 1
ATOM 663 O O . LEU A 1 83 ? 3.703 -0.802 6.947 1.00 97.56 83 LEU A O 1
ATOM 667 N N . TRP A 1 84 ? 2.327 0.975 7.144 1.00 97.25 84 TRP A N 1
ATOM 668 C CA . TRP A 1 84 ? 2.867 1.530 8.382 1.00 97.25 84 TRP A CA 1
ATOM 669 C C . TRP A 1 84 ? 1.770 1.626 9.441 1.00 97.25 84 TRP A C 1
ATOM 671 O O . TRP A 1 84 ? 0.699 2.188 9.197 1.00 97.25 84 TRP A O 1
ATOM 681 N N . LEU A 1 85 ? 2.063 1.115 10.631 1.00 93.88 85 LEU A N 1
ATOM 682 C CA . LEU A 1 85 ? 1.248 1.240 11.827 1.00 93.88 85 LEU A CA 1
ATOM 683 C C . LEU A 1 85 ? 1.653 2.509 12.572 1.00 93.88 85 LEU A C 1
ATOM 685 O O . LEU A 1 85 ? 2.721 2.594 13.192 1.00 93.88 85 LEU A O 1
ATOM 689 N N . ILE A 1 86 ? 0.780 3.510 12.510 1.00 85.50 86 ILE A N 1
ATOM 690 C CA . ILE A 1 86 ? 0.965 4.772 13.219 1.00 85.50 86 ILE A CA 1
ATOM 691 C C . ILE A 1 86 ? -0.002 4.781 14.401 1.00 85.50 86 ILE A C 1
ATOM 693 O O . ILE A 1 86 ? -1.160 5.168 14.273 1.00 85.50 86 ILE A O 1
ATOM 697 N N . GLU A 1 87 ? 0.479 4.324 15.561 1.00 75.31 87 GLU A N 1
ATOM 698 C CA . GLU A 1 87 ? -0.333 4.133 16.776 1.00 75.31 87 GLU A CA 1
ATOM 699 C C . GLU A 1 87 ? -1.126 5.385 17.176 1.00 75.31 87 GLU A C 1
ATOM 701 O O . GLU A 1 87 ? -2.281 5.286 17.584 1.00 75.31 87 GLU A O 1
ATOM 706 N N . ALA A 1 88 ? -0.535 6.570 16.997 1.00 77.25 88 ALA A N 1
ATOM 707 C CA . ALA A 1 88 ? -1.166 7.845 17.324 1.00 77.25 88 ALA A CA 1
ATOM 708 C C . ALA A 1 88 ? -2.379 8.193 16.438 1.00 77.25 88 ALA A C 1
ATOM 710 O O . ALA A 1 88 ? -3.177 9.045 16.819 1.00 77.25 88 ALA A O 1
ATOM 711 N N . GLU A 1 89 ? -2.528 7.560 15.270 1.00 74.00 89 GLU A N 1
ATOM 712 C CA . GLU A 1 89 ? -3.495 7.962 14.237 1.00 74.00 89 GLU A CA 1
ATOM 713 C C . GLU A 1 89 ? -4.612 6.930 14.006 1.00 74.00 89 GLU A C 1
ATOM 715 O O . GLU A 1 89 ? -5.397 7.076 13.073 1.00 74.00 89 GLU A O 1
ATOM 720 N N . GLN A 1 90 ? -4.716 5.911 14.876 1.00 77.81 90 GLN A N 1
ATOM 721 C CA . GLN A 1 90 ? -5.781 4.890 14.863 1.00 77.81 90 GLN A CA 1
ATOM 722 C C . GLN A 1 90 ? -6.067 4.311 13.462 1.00 77.81 90 GLN A C 1
ATOM 724 O O . GLN A 1 90 ? -7.216 4.109 13.068 1.00 77.81 90 GLN A O 1
ATOM 729 N N . GLY A 1 91 ? -5.011 4.041 12.694 1.00 85.06 91 GLY A N 1
ATOM 730 C CA . GLY A 1 91 ? -5.131 3.525 11.339 1.00 85.06 91 GLY A CA 1
ATOM 731 C C . GLY A 1 91 ? -3.801 3.077 10.751 1.00 85.06 91 GLY A C 1
ATOM 732 O O . GLY A 1 91 ? -2.733 3.223 11.353 1.00 85.06 91 GLY A O 1
ATOM 733 N N . VAL A 1 92 ? -3.884 2.513 9.551 1.00 94.31 92 VAL A N 1
ATOM 734 C CA . VAL A 1 92 ? -2.738 2.025 8.786 1.00 94.31 92 VAL A CA 1
ATOM 735 C C . VAL A 1 92 ? -2.510 2.916 7.577 1.00 94.31 92 VAL A C 1
ATOM 737 O O . VAL A 1 92 ? -3.407 3.145 6.766 1.00 94.31 92 VAL A O 1
ATOM 740 N N . PHE A 1 93 ? -1.283 3.402 7.459 1.00 95.50 93 PHE A N 1
ATOM 741 C CA . PHE A 1 93 ? -0.825 4.241 6.363 1.00 95.50 93 PHE A CA 1
ATOM 742 C C . PHE A 1 93 ? -0.286 3.324 5.279 1.00 95.50 93 PHE A C 1
ATOM 744 O O . PHE A 1 93 ? 0.462 2.395 5.583 1.00 95.50 93 PHE A O 1
ATOM 751 N N . GLY A 1 94 ? -0.655 3.562 4.024 1.00 95.62 94 GLY A N 1
ATOM 752 C CA . GLY A 1 94 ? -0.266 2.682 2.933 1.00 95.62 94 GLY A CA 1
ATOM 753 C C . GLY A 1 94 ? 0.244 3.410 1.701 1.00 95.62 94 GLY A C 1
ATOM 754 O O . GLY A 1 94 ? -0.232 4.483 1.332 1.00 95.62 94 GLY A O 1
ATOM 755 N N . ASN A 1 95 ? 1.202 2.770 1.041 1.00 94.88 95 ASN A N 1
ATOM 756 C CA . ASN A 1 95 ? 1.632 3.097 -0.310 1.00 94.88 95 ASN A CA 1
ATOM 757 C C . ASN A 1 95 ? 1.436 1.857 -1.183 1.00 94.88 95 ASN A C 1
ATOM 759 O O . ASN A 1 95 ? 2.050 0.820 -0.929 1.00 94.88 95 ASN A O 1
ATOM 763 N N . ALA A 1 96 ? 0.577 1.974 -2.191 1.00 94.75 96 ALA A N 1
ATOM 764 C CA . ALA A 1 96 ? 0.318 0.937 -3.181 1.00 94.75 96 ALA A CA 1
ATOM 765 C C . ALA A 1 96 ? 0.694 1.404 -4.588 1.00 94.75 96 ALA A C 1
ATOM 767 O O . ALA A 1 96 ? 0.420 2.546 -4.961 1.00 94.75 96 ALA A O 1
ATOM 768 N N . HIS A 1 97 ? 1.273 0.522 -5.393 1.00 92.50 97 HIS A N 1
ATOM 769 C CA . HIS A 1 97 ? 1.489 0.751 -6.822 1.00 92.50 97 HIS A CA 1
ATOM 770 C C . HIS A 1 97 ? 1.506 -0.561 -7.597 1.00 92.50 97 HIS A C 1
ATOM 772 O O . HIS A 1 97 ? 1.665 -1.645 -7.032 1.00 92.50 97 HIS A O 1
ATOM 778 N N . VAL A 1 98 ? 1.317 -0.436 -8.906 1.00 89.62 98 VAL A N 1
ATOM 779 C CA . VAL A 1 98 ? 1.637 -1.486 -9.871 1.00 89.62 98 VAL A CA 1
ATOM 780 C C . VAL A 1 98 ? 2.956 -1.136 -10.515 1.00 89.62 98 VAL A C 1
ATOM 782 O O . VAL A 1 98 ? 3.081 -0.049 -11.073 1.00 89.62 98 VAL A O 1
ATOM 785 N N . ASP A 1 99 ? 3.906 -2.054 -10.472 1.00 86.75 99 ASP A N 1
ATOM 786 C CA . ASP A 1 99 ? 5.113 -1.951 -11.274 1.00 86.75 99 ASP A CA 1
ATOM 787 C C . ASP A 1 99 ? 4.777 -2.345 -12.708 1.00 86.75 99 ASP A C 1
ATOM 789 O O . ASP A 1 99 ? 4.549 -3.520 -13.008 1.00 86.75 99 ASP A O 1
ATOM 793 N N . ILE A 1 100 ? 4.702 -1.341 -13.584 1.00 82.19 100 ILE A N 1
ATOM 794 C CA . ILE A 1 100 ? 4.496 -1.531 -15.016 1.00 82.19 100 ILE A CA 1
ATOM 795 C C . ILE A 1 100 ? 5.871 -1.713 -15.656 1.00 82.19 100 ILE A C 1
ATOM 797 O O . ILE A 1 100 ? 6.698 -0.800 -15.573 1.00 82.19 100 ILE A O 1
ATOM 801 N N . PRO A 1 101 ? 6.137 -2.854 -16.302 1.00 77.50 101 PRO A N 1
ATOM 802 C CA . PRO A 1 101 ? 7.389 -3.050 -17.009 1.00 77.50 101 PRO A CA 1
ATOM 803 C C . PRO A 1 101 ? 7.598 -2.024 -18.134 1.00 77.50 101 PRO A C 1
ATOM 805 O O . PRO A 1 101 ? 6.674 -1.641 -18.854 1.00 77.50 101 PRO A O 1
ATOM 808 N N . THR A 1 102 ? 8.843 -1.608 -18.320 1.00 75.06 102 THR A N 1
ATOM 809 C CA . THR A 1 102 ? 9.301 -0.665 -19.346 1.00 75.06 102 THR A CA 1
ATOM 810 C C . THR A 1 102 ? 10.620 -1.167 -19.949 1.00 75.06 102 THR A C 1
ATOM 812 O O . THR A 1 102 ? 11.293 -1.995 -19.337 1.00 75.06 102 THR A O 1
ATOM 815 N N . PRO A 1 103 ? 11.077 -0.642 -21.102 1.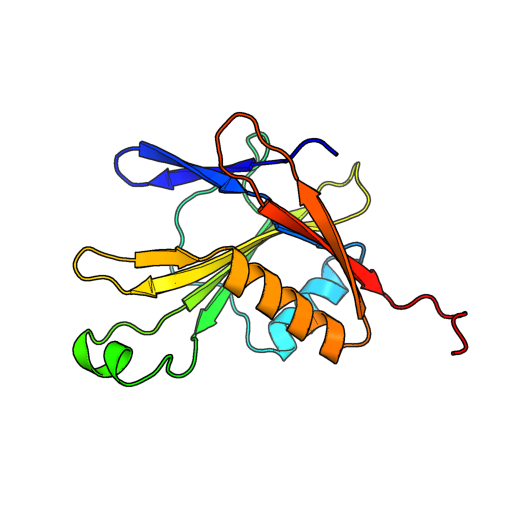00 75.12 103 PRO A N 1
ATOM 816 C CA . PRO A 1 103 ? 12.364 -1.046 -21.679 1.00 75.12 103 PRO A CA 1
ATOM 817 C C . PRO A 1 103 ? 13.594 -0.815 -20.781 1.00 75.12 103 PRO A C 1
ATOM 819 O O . PRO A 1 103 ? 14.661 -1.346 -21.072 1.00 75.12 103 PRO A O 1
ATOM 822 N N . VAL A 1 104 ? 13.473 0.000 -19.727 1.00 75.25 104 VAL A N 1
ATOM 823 C CA . VAL A 1 104 ? 14.581 0.409 -18.844 1.00 75.25 104 VAL A CA 1
ATOM 824 C C . VAL A 1 104 ? 14.379 -0.007 -17.380 1.00 75.25 104 VAL A C 1
ATOM 826 O O . VAL A 1 104 ? 15.114 0.456 -16.512 1.00 75.25 104 VAL A O 1
ATOM 829 N N . GLY A 1 105 ? 13.397 -0.866 -17.088 1.00 77.56 105 GLY A N 1
ATOM 830 C CA . GLY A 1 105 ? 13.044 -1.289 -15.729 1.00 77.56 105 GLY A CA 1
ATOM 831 C C . GLY A 1 105 ? 11.539 -1.209 -15.495 1.00 77.56 105 GLY A C 1
ATOM 832 O O . GLY A 1 105 ? 10.767 -1.483 -16.403 1.00 77.56 105 GLY A O 1
ATOM 833 N N . HIS A 1 106 ? 11.105 -0.784 -14.310 1.00 77.88 106 HIS A N 1
ATOM 834 C CA . HIS A 1 106 ? 9.682 -0.661 -13.978 1.00 77.88 106 HIS A CA 1
ATOM 835 C C . HIS A 1 106 ? 9.299 0.792 -13.684 1.00 77.88 106 HIS A C 1
ATOM 837 O O . HIS A 1 106 ? 10.089 1.548 -13.120 1.00 77.88 106 HIS A O 1
ATOM 843 N N . ALA A 1 107 ? 8.075 1.168 -14.049 1.00 83.19 107 ALA A N 1
ATOM 844 C CA . ALA A 1 107 ? 7.453 2.431 -13.677 1.00 83.19 107 ALA A CA 1
ATOM 845 C C . ALA A 1 107 ? 6.295 2.171 -12.705 1.00 83.19 107 ALA A C 1
ATOM 847 O O . ALA A 1 107 ? 5.369 1.421 -13.020 1.00 83.19 107 ALA A O 1
ATOM 848 N N . ALA A 1 108 ? 6.334 2.811 -11.537 1.00 86.94 108 ALA A N 1
ATOM 849 C CA . ALA A 1 108 ? 5.290 2.681 -10.529 1.00 86.94 108 ALA A CA 1
ATOM 850 C C . ALA A 1 108 ? 4.022 3.448 -10.941 1.00 86.94 108 ALA A C 1
ATOM 852 O O . ALA A 1 108 ? 4.046 4.659 -11.162 1.00 86.94 108 ALA A O 1
ATOM 853 N N . ASN A 1 109 ? 2.887 2.751 -10.999 1.00 88.56 109 ASN A N 1
ATOM 854 C CA . ASN A 1 109 ? 1.567 3.345 -11.191 1.00 88.56 109 ASN A CA 1
ATOM 855 C C . ASN A 1 109 ? 0.766 3.300 -9.881 1.00 88.56 109 ASN A C 1
ATOM 857 O O . ASN A 1 109 ? 0.155 2.285 -9.522 1.00 88.56 109 ASN A O 1
ATOM 861 N N . HIS A 1 110 ? 0.781 4.422 -9.161 1.00 89.50 110 HIS A N 1
ATOM 862 C CA . HIS A 1 110 ? 0.108 4.575 -7.869 1.00 89.50 110 HIS A CA 1
ATOM 863 C C . HIS A 1 110 ? -1.417 4.632 -7.977 1.00 89.50 110 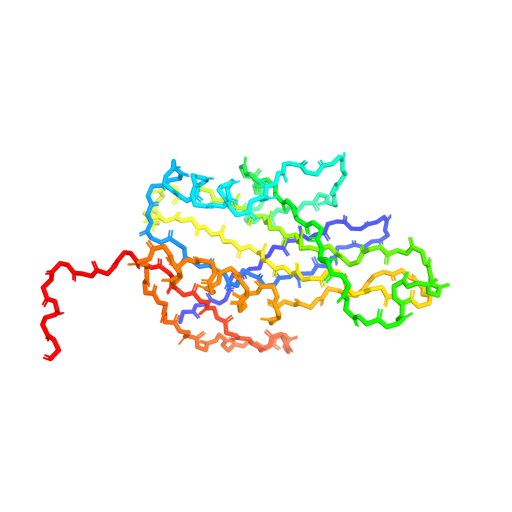HIS A C 1
ATOM 865 O O . HIS A 1 110 ? -2.103 4.216 -7.044 1.00 89.50 110 HIS A O 1
ATOM 871 N N . ASP A 1 111 ? -1.962 5.115 -9.094 1.00 88.44 111 ASP A N 1
ATOM 872 C CA . ASP A 1 111 ? -3.410 5.214 -9.279 1.00 88.44 111 ASP A CA 1
ATOM 873 C C . ASP A 1 111 ? -4.043 3.832 -9.413 1.00 88.44 111 ASP A C 1
ATOM 875 O O . ASP A 1 111 ? -5.032 3.534 -8.739 1.00 88.44 111 ASP A O 1
ATOM 879 N N . TRP A 1 112 ? -3.429 2.960 -10.217 1.00 88.88 112 TRP A N 1
ATOM 880 C CA . TRP A 1 112 ? -3.866 1.572 -10.364 1.00 88.88 112 TRP A CA 1
ATOM 881 C C . TRP A 1 112 ? -3.675 0.789 -9.068 1.00 88.88 112 TRP A C 1
ATOM 883 O O . TRP A 1 112 ? -4.589 0.087 -8.639 1.00 88.88 112 TRP A O 1
ATOM 893 N N . GLY A 1 113 ? -2.526 0.955 -8.402 1.00 91.56 113 GLY A N 1
ATOM 894 C CA . GLY A 1 113 ? -2.271 0.309 -7.114 1.00 91.56 113 GLY A CA 1
ATOM 895 C C . GLY A 1 113 ? -3.323 0.684 -6.069 1.00 91.56 113 GLY A C 1
ATOM 896 O O . GLY A 1 113 ? -3.917 -0.194 -5.445 1.00 91.56 113 GLY A O 1
ATOM 897 N N . ARG A 1 114 ? -3.617 1.983 -5.927 1.00 93.75 114 ARG A N 1
ATOM 898 C CA . ARG A 1 114 ? -4.650 2.492 -5.013 1.00 93.75 114 ARG A CA 1
ATOM 899 C C . ARG A 1 114 ? -6.034 1.944 -5.356 1.00 93.75 114 ARG A C 1
ATOM 901 O O . ARG A 1 114 ? -6.731 1.475 -4.460 1.00 93.75 114 ARG A O 1
ATOM 908 N N . ALA A 1 115 ? -6.439 2.007 -6.625 1.00 92.50 115 ALA A N 1
ATOM 909 C CA . ALA A 1 115 ? -7.751 1.534 -7.067 1.00 92.50 115 ALA A CA 1
ATOM 910 C C . ALA A 1 115 ? -7.967 0.048 -6.750 1.00 92.50 115 ALA A C 1
ATOM 912 O O . ALA A 1 115 ? -9.043 -0.334 -6.304 1.00 92.50 115 ALA A O 1
ATOM 913 N N . ILE A 1 116 ? -6.930 -0.770 -6.902 1.00 92.31 116 ILE A N 1
ATOM 914 C CA . ILE A 1 116 ? -7.027 -2.219 -6.707 1.00 92.31 116 ILE A CA 1
ATOM 915 C C . ILE A 1 116 ? -7.080 -2.601 -5.237 1.00 92.31 116 ILE A C 1
ATOM 917 O O . ILE A 1 116 ? -7.857 -3.481 -4.871 1.00 92.31 116 ILE A O 1
ATOM 921 N N . ILE A 1 117 ? -6.326 -1.915 -4.375 1.00 95.44 117 ILE A N 1
ATOM 922 C CA . ILE A 1 117 ? -6.490 -2.103 -2.931 1.00 95.44 117 ILE A CA 1
ATOM 923 C C . ILE A 1 117 ? -7.893 -1.676 -2.497 1.00 95.44 117 ILE A C 1
ATOM 925 O O . ILE A 1 117 ? -8.543 -2.405 -1.756 1.00 95.44 117 ILE A O 1
ATOM 929 N N . VAL A 1 118 ? -8.407 -0.551 -3.001 1.00 96.62 118 VAL A N 1
ATOM 930 C CA . VAL A 1 118 ? -9.794 -0.148 -2.728 1.00 96.62 118 VAL A CA 1
ATOM 931 C C . VAL A 1 118 ? -10.778 -1.228 -3.172 1.00 96.62 118 VAL A C 1
ATOM 933 O O . VAL A 1 118 ? -11.617 -1.632 -2.376 1.00 96.62 118 VAL A O 1
ATOM 936 N N . GLU A 1 119 ? -10.655 -1.745 -4.394 1.00 95.44 119 GLU A N 1
ATOM 937 C CA . GLU A 1 119 ? -11.534 -2.794 -4.916 1.00 95.44 119 GLU A CA 1
ATOM 938 C C . GLU A 1 119 ? -11.494 -4.070 -4.061 1.00 95.44 119 GLU A C 1
ATOM 940 O O . GLU A 1 119 ? -12.546 -4.622 -3.735 1.00 95.44 119 GLU A O 1
ATOM 945 N N . VAL A 1 120 ? -10.297 -4.499 -3.643 1.00 95.75 120 VAL A N 1
ATOM 946 C CA . VAL A 1 120 ? -10.107 -5.598 -2.686 1.00 95.75 120 VAL A CA 1
ATOM 947 C C . VAL A 1 120 ? -10.938 -5.351 -1.432 1.00 95.75 120 VAL A C 1
ATOM 949 O O . VAL A 1 120 ? -11.770 -6.176 -1.078 1.00 95.75 120 VAL A O 1
ATOM 952 N N . PHE A 1 121 ? -10.789 -4.201 -0.782 1.00 96.94 121 PHE A N 1
ATOM 953 C CA . PHE A 1 121 ? -11.524 -3.925 0.450 1.00 96.94 121 PHE A CA 1
ATOM 954 C C . PHE A 1 121 ? -13.042 -3.798 0.218 1.00 96.94 121 PHE A C 1
ATOM 956 O O . PHE A 1 121 ? -13.823 -4.309 1.022 1.00 96.94 121 PHE A O 1
ATOM 963 N N . LEU A 1 122 ? -13.487 -3.210 -0.898 1.00 96.12 122 LEU A N 1
ATOM 964 C CA . LEU A 1 122 ? -14.913 -3.141 -1.251 1.00 96.12 122 LEU A CA 1
ATOM 965 C C . LEU A 1 122 ? -15.544 -4.540 -1.375 1.00 96.12 122 LEU A C 1
ATOM 967 O O . LEU A 1 122 ? -16.639 -4.760 -0.852 1.00 96.12 122 LEU A O 1
ATOM 971 N N . ARG A 1 123 ? -14.850 -5.509 -1.996 1.00 95.62 123 ARG A N 1
ATOM 972 C CA . ARG A 1 123 ? -15.318 -6.910 -2.089 1.00 95.62 123 ARG A CA 1
ATOM 973 C C . ARG A 1 123 ? -15.460 -7.592 -0.727 1.00 95.62 123 ARG A C 1
ATOM 975 O O . ARG A 1 123 ? -16.245 -8.525 -0.595 1.00 95.62 123 ARG A O 1
ATOM 982 N N . HIS A 1 124 ? -14.742 -7.103 0.282 1.00 95.44 124 HIS A N 1
ATOM 983 C CA . HIS A 1 124 ? -14.765 -7.609 1.657 1.00 95.44 124 HIS A CA 1
ATOM 984 C C . HIS A 1 124 ? -15.655 -6.768 2.590 1.00 95.44 124 HIS A C 1
ATOM 986 O O . HIS A 1 124 ? -15.539 -6.851 3.809 1.00 95.44 124 HIS A O 1
ATOM 992 N N . GLY A 1 125 ? -16.568 -5.959 2.037 1.00 94.44 125 GLY A N 1
ATOM 993 C CA . GLY A 1 125 ? -17.581 -5.232 2.813 1.00 94.44 125 GLY A CA 1
ATOM 994 C C . GLY A 1 125 ? -17.109 -3.910 3.426 1.00 94.44 125 GLY A C 1
ATOM 995 O O . GLY A 1 125 ? -17.793 -3.343 4.283 1.00 94.44 125 GLY A O 1
ATOM 996 N N . TYR A 1 126 ? -15.964 -3.391 2.988 1.00 95.56 126 TYR A N 1
ATOM 997 C CA . TYR A 1 126 ? -15.483 -2.067 3.371 1.00 95.56 126 TYR A CA 1
ATOM 998 C C . TYR A 1 126 ? -16.024 -0.998 2.430 1.00 95.56 126 TYR A C 1
ATOM 1000 O O . TYR A 1 126 ? -16.563 -1.282 1.362 1.00 95.56 126 TYR A O 1
ATOM 1008 N N . TRP A 1 127 ? -15.891 0.253 2.852 1.00 95.50 127 TRP A N 1
ATOM 1009 C CA . TRP A 1 127 ? -16.202 1.452 2.091 1.00 95.50 127 TRP A CA 1
ATOM 1010 C C . TRP A 1 127 ? -14.925 2.257 1.883 1.00 95.50 127 TRP A C 1
ATOM 1012 O O . TRP A 1 127 ? -13.994 2.183 2.687 1.00 95.50 127 TRP A O 1
ATOM 1022 N N . ALA A 1 128 ? -14.887 3.032 0.802 1.00 94.62 128 ALA A N 1
ATOM 1023 C CA . ALA A 1 128 ? -13.763 3.899 0.499 1.00 94.62 128 ALA A CA 1
ATOM 1024 C C . ALA A 1 128 ? -14.228 5.308 0.131 1.00 94.62 128 ALA A C 1
ATOM 1026 O O . ALA A 1 128 ? -15.212 5.491 -0.584 1.00 94.62 128 ALA A O 1
ATOM 1027 N N . LYS A 1 129 ? -13.479 6.308 0.592 1.00 94.06 129 LYS A N 1
ATOM 1028 C CA . LYS A 1 129 ? -13.624 7.708 0.195 1.00 94.06 129 LYS A CA 1
ATOM 1029 C C . LYS A 1 129 ? -12.300 8.195 -0.373 1.00 94.06 129 LYS A C 1
ATOM 1031 O O . LYS A 1 129 ? -11.271 8.085 0.289 1.00 94.06 129 LYS A O 1
ATOM 1036 N N . TYR A 1 130 ? -12.335 8.771 -1.567 1.00 91.12 130 TYR A N 1
ATOM 1037 C CA . TYR A 1 130 ? -11.180 9.457 -2.131 1.00 91.12 130 TYR A CA 1
ATOM 1038 C C . TYR A 1 130 ? -11.167 10.906 -1.661 1.00 91.12 130 TYR A C 1
ATOM 1040 O O . TYR A 1 130 ? -12.161 11.622 -1.783 1.00 91.12 130 TYR A O 1
ATOM 1048 N N . GLU A 1 131 ? -10.035 11.342 -1.129 1.00 88.94 131 GLU A N 1
ATOM 1049 C CA . GLU A 1 131 ? -9.799 12.740 -0.800 1.00 88.94 131 GLU A CA 1
ATOM 1050 C C . GLU A 1 131 ? -8.657 13.267 -1.651 1.00 88.94 131 GLU A C 1
ATOM 1052 O O . GLU A 1 131 ? -7.616 12.622 -1.790 1.00 88.94 131 GLU A O 1
ATOM 1057 N N . ARG A 1 132 ? -8.891 14.431 -2.259 1.00 83.50 132 ARG A N 1
ATOM 1058 C CA . ARG A 1 132 ? -7.869 15.127 -3.026 1.00 83.50 132 ARG A CA 1
ATOM 1059 C C . ARG A 1 132 ? -6.756 15.558 -2.081 1.00 83.50 132 ARG A C 1
ATOM 1061 O O . ARG A 1 132 ? -7.017 16.076 -0.995 1.00 83.50 132 ARG A O 1
ATOM 1068 N N . CYS A 1 133 ? -5.536 15.333 -2.528 1.00 75.56 133 CYS A N 1
ATOM 1069 C CA . CYS A 1 133 ? -4.326 15.679 -1.828 1.00 75.56 133 CYS A CA 1
ATOM 1070 C C . CYS A 1 133 ? -3.557 16.665 -2.708 1.00 75.56 133 CYS A C 1
ATOM 1072 O O . CYS A 1 133 ? -2.913 16.269 -3.679 1.00 75.56 133 CYS A O 1
ATOM 1074 N N . ASP A 1 134 ? -3.724 17.955 -2.415 1.00 67.19 134 ASP A N 1
ATOM 1075 C CA . ASP A 1 134 ? -3.062 19.033 -3.148 1.00 67.19 134 ASP A CA 1
ATOM 1076 C C . ASP A 1 134 ? -1.596 19.129 -2.737 1.00 67.19 134 ASP A C 1
ATOM 1078 O O . ASP A 1 134 ? -1.277 19.137 -1.543 1.00 67.19 134 ASP A O 1
ATOM 1082 N N . ASN A 1 135 ? -0.704 19.219 -3.726 1.00 61.25 135 ASN A N 1
ATOM 1083 C CA . ASN A 1 135 ? 0.726 19.198 -3.480 1.00 61.25 135 ASN A CA 1
ATOM 1084 C C . ASN A 1 135 ? 1.496 20.278 -4.265 1.00 61.25 135 ASN A C 1
ATOM 1086 O O . ASN A 1 135 ? 1.481 20.284 -5.494 1.00 61.25 135 ASN A O 1
ATOM 1090 N N . PRO A 1 136 ? 2.324 21.105 -3.599 1.00 56.62 136 PRO A N 1
ATOM 1091 C CA . PRO A 1 136 ? 3.219 22.041 -4.283 1.00 56.62 136 PRO A CA 1
ATOM 1092 C C . PRO A 1 136 ? 4.366 21.384 -5.081 1.00 56.62 136 PRO A C 1
ATOM 1094 O O . PRO A 1 136 ? 5.010 22.064 -5.875 1.00 56.62 136 PRO A O 1
ATOM 1097 N N . ARG A 1 137 ? 4.659 20.089 -4.891 1.00 58.69 137 ARG A N 1
ATOM 1098 C CA . ARG A 1 137 ? 5.719 19.351 -5.612 1.00 58.69 137 ARG A CA 1
ATOM 1099 C C . ARG A 1 137 ? 5.246 18.685 -6.914 1.00 58.69 137 ARG A C 1
ATOM 1101 O O . ARG A 1 137 ? 6.031 17.977 -7.534 1.00 58.69 137 ARG A O 1
ATOM 1108 N N . GLY A 1 138 ? 3.991 18.895 -7.323 1.00 57.84 138 GLY A N 1
ATOM 1109 C CA . GLY A 1 138 ? 3.446 18.356 -8.576 1.00 57.84 138 GLY A CA 1
ATOM 1110 C C . GLY A 1 138 ? 3.096 16.864 -8.540 1.00 57.84 138 GLY A C 1
ATOM 1111 O O . GLY A 1 138 ? 2.789 16.290 -9.579 1.00 57.84 138 GLY A O 1
ATOM 1112 N N . PHE A 1 139 ? 3.106 16.236 -7.359 1.00 57.81 139 PHE A N 1
ATOM 1113 C CA . PHE A 1 139 ? 2.589 14.875 -7.148 1.00 57.81 139 PHE A CA 1
ATOM 1114 C C . PHE A 1 139 ? 1.107 14.912 -6.748 1.00 57.81 139 PHE A C 1
ATOM 1116 O O . PHE A 1 139 ? 0.721 14.282 -5.763 1.00 57.81 139 PHE A O 1
ATOM 1123 N N . ASP A 1 140 ? 0.303 15.726 -7.440 1.00 55.59 140 ASP A N 1
ATOM 1124 C CA . ASP A 1 140 ? -1.131 15.849 -7.165 1.00 55.59 140 ASP A CA 1
ATOM 1125 C C . ASP A 1 140 ? -1.795 14.475 -7.289 1.00 55.59 140 ASP A C 1
ATOM 1127 O O . ASP A 1 140 ? -1.668 13.788 -8.304 1.00 55.59 140 ASP A O 1
ATOM 1131 N N . GLY A 1 141 ? -2.491 14.055 -6.235 1.00 70.12 141 GLY A N 1
ATOM 1132 C CA . GLY A 1 141 ? -3.067 12.720 -6.174 1.00 70.12 141 GLY A CA 1
ATOM 1133 C C . GLY A 1 141 ? -4.245 12.625 -5.220 1.00 70.12 141 GLY A C 1
ATOM 1134 O O . GLY A 1 141 ? -4.565 13.549 -4.475 1.00 70.12 141 GLY A O 1
ATOM 1135 N N . TYR A 1 142 ? -4.913 11.477 -5.244 1.00 83.94 142 TYR A N 1
ATOM 1136 C CA . TYR A 1 142 ? -5.942 11.143 -4.267 1.00 83.94 142 TYR A CA 1
ATOM 1137 C C . TYR A 1 142 ? -5.390 10.178 -3.224 1.00 83.94 142 TYR A C 1
ATOM 1139 O O . TYR A 1 142 ? -4.655 9.242 -3.552 1.00 83.94 142 TYR A O 1
ATOM 1147 N N . VAL A 1 143 ? -5.824 10.347 -1.980 1.00 91.25 143 VAL A N 1
ATOM 1148 C CA . VAL A 1 143 ? -5.677 9.322 -0.949 1.00 91.25 143 VAL A CA 1
ATOM 1149 C C . VAL A 1 143 ? -7.004 8.603 -0.787 1.00 91.25 143 VAL A C 1
ATOM 1151 O O . VAL A 1 143 ? -8.051 9.245 -0.682 1.00 91.25 143 VAL A O 1
ATOM 1154 N N . ALA A 1 144 ? -6.976 7.271 -0.780 1.00 93.81 144 ALA A N 1
ATOM 1155 C CA . ALA A 1 144 ? -8.160 6.489 -0.463 1.00 93.81 144 ALA A CA 1
ATOM 1156 C C . ALA A 1 144 ? -8.207 6.198 1.037 1.00 93.81 144 ALA A C 1
ATOM 1158 O O . ALA A 1 144 ? -7.324 5.544 1.588 1.00 93.81 144 ALA A O 1
ATOM 1159 N N . LYS A 1 145 ? -9.266 6.672 1.685 1.00 94.12 145 LYS A N 1
ATOM 1160 C CA . LYS A 1 145 ? -9.615 6.325 3.059 1.00 94.12 145 LYS A CA 1
ATOM 1161 C C . LYS A 1 145 ? -10.548 5.127 3.046 1.00 94.12 145 LYS A C 1
ATOM 1163 O O . LYS A 1 145 ? -11.643 5.245 2.507 1.00 94.12 145 LYS A O 1
ATOM 1168 N N . ILE A 1 146 ? -10.128 4.013 3.628 1.00 95.44 146 ILE A N 1
ATOM 1169 C CA . ILE A 1 146 ? -10.845 2.737 3.658 1.00 95.44 146 ILE A CA 1
ATOM 1170 C C . ILE A 1 146 ? -11.302 2.467 5.090 1.00 95.44 146 ILE A C 1
ATOM 1172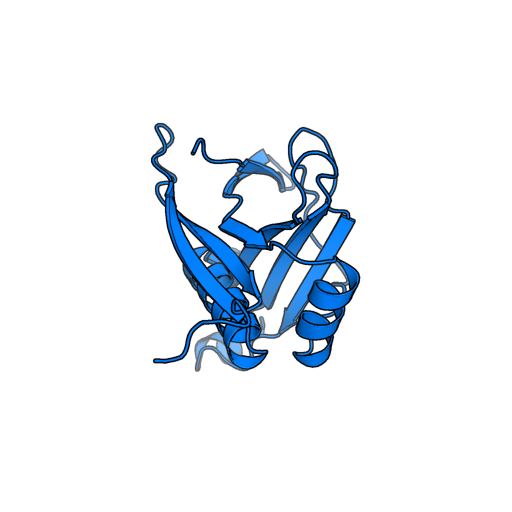 O O . ILE A 1 146 ? -10.513 2.581 6.022 1.00 95.44 146 ILE A O 1
ATOM 1176 N N . PHE A 1 147 ? -12.568 2.118 5.277 1.00 93.25 147 PHE A N 1
ATOM 1177 C CA . PHE A 1 147 ? -13.172 1.893 6.592 1.00 93.25 147 PHE A CA 1
ATOM 1178 C C . PHE A 1 147 ? -14.258 0.822 6.491 1.00 93.25 147 PHE A C 1
ATOM 1180 O O . PHE A 1 147 ? -14.869 0.655 5.434 1.00 93.25 147 PHE A O 1
ATOM 1187 N N . LYS A 1 148 ? -14.517 0.076 7.572 1.00 88.38 148 LYS A N 1
ATOM 1188 C CA . LYS A 1 148 ? -15.653 -0.860 7.594 1.00 88.38 148 LYS A CA 1
ATOM 1189 C C . LYS A 1 148 ? -16.958 -0.098 7.372 1.00 88.38 148 LYS A C 1
ATOM 1191 O O . LYS A 1 148 ? -17.124 1.016 7.875 1.00 88.38 148 LYS A O 1
ATOM 1196 N N . LYS A 1 149 ? -17.890 -0.699 6.624 1.00 73.88 149 LYS A N 1
ATOM 1197 C CA . LYS A 1 149 ? -19.227 -0.127 6.441 1.00 73.88 149 LYS A CA 1
ATOM 1198 C C . LYS A 1 149 ? -19.850 0.124 7.826 1.00 73.88 149 LYS A C 1
ATOM 1200 O O . LYS A 1 149 ? -19.902 -0.811 8.627 1.00 73.88 149 LYS A O 1
ATOM 1205 N N . PRO A 1 150 ? -20.337 1.340 8.127 1.00 62.00 150 PRO A N 1
ATOM 1206 C CA . PRO A 1 150 ? -21.079 1.573 9.357 1.00 62.00 150 PRO A CA 1
ATOM 1207 C C . PRO A 1 150 ? -22.288 0.634 9.402 1.00 62.00 150 PRO A C 1
ATOM 1209 O O . PRO A 1 150 ? -23.024 0.536 8.420 1.00 62.00 150 PRO A O 1
ATOM 1212 N N . HIS A 1 151 ? -22.521 -0.030 10.536 1.00 49.72 151 HIS A N 1
ATOM 1213 C CA . HIS A 1 151 ? -23.639 -0.969 10.703 1.00 49.72 151 HIS A CA 1
ATOM 1214 C C . HIS A 1 151 ? -25.037 -0.336 10.503 1.00 49.72 151 HIS A C 1
ATOM 1216 O O . HIS A 1 151 ? -26.008 -1.072 10.382 1.00 49.72 151 HIS A O 1
ATOM 1222 N N . ASN A 1 152 ? -25.139 0.997 10.392 1.00 45.81 152 ASN A N 1
ATOM 1223 C CA . ASN A 1 152 ? -26.397 1.754 10.382 1.00 45.81 152 ASN A CA 1
ATOM 1224 C C . ASN A 1 152 ? -26.633 2.578 9.101 1.00 45.81 152 ASN A C 1
ATOM 1226 O O . ASN A 1 152 ? -27.082 3.719 9.180 1.00 45.81 152 ASN A O 1
ATOM 1230 N N . ILE A 1 153 ? -26.321 2.043 7.920 1.00 45.91 153 ILE A N 1
ATOM 1231 C CA . ILE A 1 153 ? -26.786 2.648 6.659 1.00 45.91 153 ILE A CA 1
ATOM 1232 C C . ILE A 1 153 ? -27.713 1.647 5.969 1.00 45.91 153 ILE A C 1
ATOM 1234 O O . ILE A 1 153 ? -27.263 0.815 5.173 1.00 45.91 153 ILE A O 1
ATOM 1238 N N . GLU A 1 154 ? -28.995 1.718 6.334 1.00 38.97 154 GLU A N 1
ATOM 1239 C CA . GLU A 1 154 ? -30.088 1.318 5.445 1.00 38.97 154 GLU A CA 1
ATOM 1240 C C . GLU A 1 154 ? -30.087 2.294 4.258 1.00 38.97 154 GLU A C 1
ATOM 1242 O O . GLU A 1 154 ? -29.962 3.506 4.453 1.00 38.97 154 GLU A O 1
ATOM 1247 N N . LEU A 1 155 ? -30.103 1.748 3.040 1.00 43.94 155 LEU A N 1
ATOM 1248 C CA . LEU A 1 155 ? -30.206 2.515 1.795 1.00 43.94 155 LEU A CA 1
ATOM 1249 C C . LEU A 1 155 ? -31.670 2.819 1.486 1.00 43.94 155 LEU A C 1
ATOM 1251 O O . LEU A 1 155 ? -32.491 1.892 1.672 1.00 43.94 155 LEU A O 1
#

Secondary structure (DSSP, 8-state):
-PPPEEEEE-SS-EEEEE--EEEES-HHHHHHHHHHTT-B--S----EEETTBPPSEEEEEE----STHHHHH-PPPEEEEEEEEEGGGTEEEEEEEEEEEETTEEEEEHHHHHHHHHHHHHHTTEEEEEEEE--TTS--EEEEEEEEPPTT---

Foldseek 3Di:
DAWFWKFFDDPPDTDTATQQEKEQDDPVVLVVLCVVVPWDADPDDTFIDTVNDTFPDKTKDFDDDPDPVCVVVVDTWMKIKGWHDDPVPNTITMFIFIFPDDPVGTDTHRVVRSVVSQVSLVVVQKDWDWDWHDDPVPNTDTHIYIYHDPPPDDD

Organism: Pyrobaculum oguniense (strain DSM 13380 / JCM 10595 / TE7) (NCBI:txid698757)